Protein AF-A0A1F8VJH8-F1 (afdb_monomer_lite)

pLDDT: mean 79.37, std 14.1, range [39.62, 95.0]

Sequence (172 aa):
MWEKGLLTLPSFFTSMAALILSFLAYKYNRAKDQRARKQSISDDFWLRKVVSPVAIEPFVKFVISLSSSLPSNKTSTEDTERFWTAGAASFGEFSASFFNLELISRDLHKEVEVLLEAMEDELSNYCGALQQYLKDSTQPIPDRGQTLSSLGKMSRDVMQAIAKFQANVGDD

Secondary structure (DSSP, 8-state):
-HHHHHHHHHHHHHHHHHHHHHHHHHHHHHHHHHHHHHHHHHHHHHIIIIIHHHHHHHHHHHHHHHHHH---TTS-HHHHHHHHHHHHHHHHHHHHHHGGGGGT-HHHHHHHHHHHHHHHHHHHHHHHHHHHHHH-TTSPPP-HHHHHHHHHHHHHHHHHHHHHHHHHTT--

Foldseek 3Di:
DVVVVVVCVVVVVVVVVVVVVVVVVVVVVVVVVVVVVVVLVVVLVCLVPPLCCVLLVVVVVVLVVCLVVVDFLVDALVVLVVVLVVLVVVLVVSLVSLVVCVVVPVVLNVQLNVLSVVLNVLSCVQSVQSSVCNVPVVGDGDDSPVSNVSNVVSSVSNVVSSVVSSVVSPPD

Radius of gyration: 30.98 Å; chains: 1; bounding box: 63×20×103 Å

Structure (mmCIF, N/CA/C/O backbone):
data_AF-A0A1F8VJH8-F1
#
_entry.id   AF-A0A1F8VJH8-F1
#
loop_
_atom_site.group_PDB
_atom_site.id
_atom_site.type_symbol
_atom_site.label_atom_id
_atom_site.label_alt_id
_atom_site.label_comp_id
_atom_site.label_asym_id
_atom_site.label_entity_id
_atom_site.label_seq_id
_atom_site.pdbx_PDB_ins_code
_atom_site.Cartn_x
_atom_site.Cartn_y
_atom_site.Cartn_z
_atom_site.occupancy
_atom_site.B_iso_or_equiv
_atom_site.auth_seq_id
_atom_site.auth_comp_id
_atom_site.auth_asym_id
_atom_site.auth_atom_id
_atom_site.pdbx_PDB_model_num
ATOM 1 N N . MET A 1 1 ? 42.877 -2.502 -77.190 1.00 50.72 1 MET A N 1
ATOM 2 C CA . MET A 1 1 ? 42.760 -2.773 -75.733 1.00 50.72 1 MET A CA 1
ATOM 3 C C . MET A 1 1 ? 42.459 -1.523 -74.899 1.00 50.72 1 MET A C 1
ATOM 5 O O . MET A 1 1 ? 41.879 -1.678 -73.835 1.00 50.72 1 MET A O 1
ATOM 9 N N . TRP A 1 2 ? 42.778 -0.311 -75.373 1.00 52.97 2 TRP A N 1
ATOM 10 C CA . TRP A 1 2 ? 42.617 0.943 -74.617 1.00 52.97 2 TRP A CA 1
ATOM 11 C C . TRP A 1 2 ? 41.156 1.418 -74.446 1.00 52.97 2 TRP A C 1
ATOM 13 O O . TRP A 1 2 ? 40.804 1.984 -73.417 1.00 52.97 2 TRP A O 1
ATOM 23 N N . GLU A 1 3 ? 40.276 1.131 -75.410 1.00 55.84 3 GLU A N 1
ATOM 24 C CA . GLU A 1 3 ? 38.873 1.594 -75.397 1.00 55.84 3 GLU A CA 1
ATOM 25 C C . GLU A 1 3 ? 38.005 0.905 -74.332 1.00 55.84 3 GLU A C 1
ATOM 27 O O . GLU A 1 3 ? 37.109 1.520 -73.759 1.00 55.84 3 GLU A O 1
ATOM 32 N N . LYS A 1 4 ? 38.302 -0.359 -73.999 1.00 54.28 4 LYS A N 1
ATOM 33 C CA . LYS A 1 4 ? 37.547 -1.109 -72.980 1.00 54.28 4 LYS A CA 1
ATOM 34 C C . LYS A 1 4 ? 37.819 -0.610 -71.555 1.00 54.28 4 LYS A C 1
ATOM 36 O O . LYS A 1 4 ? 36.934 -0.711 -70.717 1.00 54.28 4 LYS A O 1
ATOM 41 N N . GLY A 1 5 ? 39.000 -0.037 -71.297 1.00 55.62 5 GLY A N 1
ATOM 42 C CA . GLY A 1 5 ? 39.351 0.540 -69.992 1.00 55.62 5 GLY A CA 1
ATOM 43 C C . GLY A 1 5 ? 38.687 1.896 -69.720 1.00 55.62 5 GLY A C 1
ATOM 44 O O . GLY A 1 5 ? 38.385 2.214 -68.571 1.00 55.62 5 GLY A O 1
ATOM 45 N N . LEU A 1 6 ? 38.396 2.668 -70.775 1.00 56.38 6 LEU A N 1
ATOM 46 C CA . LEU A 1 6 ? 37.683 3.949 -70.683 1.00 56.38 6 LEU A CA 1
ATOM 47 C C . LEU A 1 6 ? 36.199 3.779 -70.334 1.00 56.38 6 LEU A C 1
ATOM 49 O O . LEU A 1 6 ? 35.652 4.581 -69.583 1.00 56.38 6 LEU A O 1
ATOM 53 N N . LEU A 1 7 ? 35.569 2.702 -70.809 1.00 59.06 7 LEU A N 1
ATOM 54 C CA . LEU A 1 7 ? 34.164 2.385 -70.521 1.00 59.06 7 LEU A CA 1
ATOM 55 C C . LEU A 1 7 ? 33.931 1.871 -69.090 1.00 59.06 7 LEU A C 1
ATOM 57 O O . LEU A 1 7 ? 32.840 2.041 -68.554 1.00 59.06 7 LEU A O 1
ATOM 61 N N . THR A 1 8 ? 34.943 1.277 -68.448 1.00 61.78 8 THR A N 1
ATOM 62 C CA . THR A 1 8 ? 34.846 0.741 -67.075 1.00 61.78 8 THR A CA 1
ATOM 63 C C . THR A 1 8 ? 35.221 1.749 -65.984 1.00 61.78 8 THR A C 1
ATOM 65 O O . THR A 1 8 ? 34.966 1.510 -64.800 1.00 61.78 8 THR A O 1
ATOM 68 N N . LEU A 1 9 ? 35.815 2.887 -66.360 1.00 66.06 9 LEU A N 1
ATOM 69 C CA . LEU A 1 9 ? 36.167 3.973 -65.439 1.00 66.06 9 LEU A CA 1
ATOM 70 C C . LEU A 1 9 ? 34.933 4.542 -64.711 1.00 66.06 9 LEU A C 1
ATOM 72 O O . LEU A 1 9 ? 34.963 4.600 -63.482 1.00 66.06 9 LEU A O 1
ATOM 76 N N . PRO A 1 10 ? 33.817 4.876 -65.394 1.00 73.38 10 PRO A N 1
ATOM 77 C CA . PRO A 1 10 ? 32.598 5.335 -64.728 1.00 73.38 10 PRO A CA 1
ATOM 78 C C . PRO A 1 10 ? 32.041 4.312 -63.735 1.00 73.38 10 PRO A C 1
ATOM 80 O O . PRO A 1 10 ? 31.726 4.681 -62.606 1.00 73.38 10 PRO A O 1
ATOM 83 N N . SER A 1 11 ? 31.994 3.024 -64.109 1.00 72.81 11 SER A N 1
ATOM 84 C CA . SER A 1 11 ? 31.516 1.961 -63.213 1.00 72.81 11 SER A CA 1
ATOM 85 C C . SER A 1 11 ? 32.381 1.830 -61.958 1.00 72.81 11 SER A C 1
ATOM 87 O O . SER A 1 11 ? 31.858 1.655 -60.859 1.00 72.81 11 SER A O 1
ATOM 89 N N . PHE A 1 12 ? 33.699 2.000 -62.096 1.00 76.62 12 PHE A N 1
ATOM 90 C CA . PHE A 1 12 ? 34.625 1.988 -60.968 1.00 76.62 12 PHE A CA 1
ATOM 91 C C . PHE A 1 12 ? 34.360 3.153 -60.003 1.00 76.62 12 PHE A C 1
ATOM 93 O O . PHE A 1 12 ? 34.255 2.937 -58.796 1.00 76.62 12 PHE A O 1
ATOM 100 N N . PHE A 1 13 ? 34.161 4.371 -60.520 1.00 81.19 13 PHE A N 1
ATOM 101 C CA . PHE A 1 13 ? 33.804 5.526 -59.690 1.00 81.19 13 PHE A CA 1
ATOM 102 C C . PHE A 1 13 ? 32.441 5.362 -59.015 1.00 81.19 13 PHE A C 1
ATOM 104 O O . PHE A 1 13 ? 32.307 5.692 -57.837 1.00 81.19 13 PHE A O 1
ATOM 111 N N . THR A 1 14 ? 31.445 4.801 -59.708 1.00 78.31 14 THR A N 1
ATOM 112 C CA . THR A 1 14 ? 30.129 4.546 -59.105 1.00 78.31 14 THR A CA 1
ATOM 113 C C . THR A 1 14 ? 30.192 3.492 -58.003 1.00 78.31 14 THR A C 1
ATOM 115 O O . THR A 1 14 ? 29.576 3.677 -56.956 1.00 78.31 14 THR A O 1
ATOM 118 N N . SER A 1 15 ? 30.979 2.424 -58.173 1.00 78.00 15 SER A N 1
ATOM 119 C CA . SER A 1 15 ? 31.173 1.408 -57.132 1.00 78.00 15 SER A CA 1
ATOM 120 C C . SER A 1 15 ? 31.952 1.957 -55.936 1.00 78.00 15 SER A C 1
ATOM 122 O O . SER A 1 15 ? 31.602 1.663 -54.796 1.00 78.00 15 SER A O 1
ATOM 124 N N . MET A 1 16 ? 32.955 2.809 -56.175 1.00 81.38 16 MET A N 1
ATOM 125 C CA . MET A 1 16 ? 33.694 3.505 -55.116 1.00 81.38 16 MET A CA 1
ATOM 126 C C . MET A 1 16 ? 32.774 4.437 -54.316 1.00 81.38 16 MET A C 1
ATOM 128 O O . MET A 1 16 ? 32.775 4.415 -53.086 1.00 81.38 16 MET A O 1
ATOM 132 N N . ALA A 1 17 ? 31.938 5.218 -55.006 1.00 80.75 17 ALA A N 1
ATOM 133 C CA . ALA A 1 17 ? 30.956 6.095 -54.378 1.00 80.75 17 ALA A CA 1
ATOM 134 C C . ALA A 1 17 ? 29.918 5.300 -53.570 1.00 80.75 17 ALA A C 1
ATOM 136 O O . ALA A 1 17 ? 29.603 5.673 -52.441 1.00 80.75 17 ALA A O 1
ATOM 137 N N . ALA A 1 18 ? 29.439 4.169 -54.098 1.00 81.19 18 ALA A N 1
ATOM 138 C CA . ALA A 1 18 ? 28.520 3.282 -53.389 1.00 81.19 18 ALA A CA 1
ATOM 139 C C . ALA A 1 18 ? 29.149 2.689 -52.115 1.00 81.19 18 ALA A C 1
ATOM 141 O O . ALA A 1 18 ? 28.482 2.604 -51.082 1.00 81.19 18 ALA A O 1
ATOM 142 N N . LEU A 1 19 ? 30.439 2.337 -52.151 1.00 84.12 19 LEU A N 1
ATOM 143 C CA . LEU A 1 19 ? 31.194 1.862 -50.986 1.00 84.12 19 LEU A CA 1
ATOM 144 C C . LEU A 1 19 ? 31.305 2.938 -49.900 1.00 84.12 19 LEU A C 1
ATOM 146 O O . LEU A 1 19 ? 31.047 2.668 -48.726 1.00 84.12 19 LEU A O 1
ATOM 150 N N . ILE A 1 20 ? 31.627 4.170 -50.299 1.00 86.44 20 ILE A N 1
ATOM 151 C CA . ILE A 1 20 ? 31.718 5.317 -49.388 1.00 86.44 20 ILE A CA 1
ATOM 152 C C . ILE A 1 20 ? 30.351 5.607 -48.755 1.00 86.44 20 ILE A C 1
ATOM 154 O O . ILE A 1 20 ? 30.254 5.746 -47.536 1.00 86.44 20 ILE A O 1
ATOM 158 N N . LEU A 1 21 ? 29.283 5.642 -49.557 1.00 81.44 21 LEU A N 1
ATOM 159 C CA . LEU A 1 21 ? 27.922 5.869 -49.066 1.00 81.44 21 LEU A CA 1
ATOM 160 C C . LEU A 1 21 ? 27.461 4.758 -48.117 1.00 81.44 21 LEU A C 1
ATOM 162 O O . LEU A 1 21 ? 26.873 5.054 -47.081 1.00 81.44 21 LEU A O 1
ATOM 166 N N . SER A 1 22 ? 27.788 3.499 -48.413 1.00 82.94 22 SER A N 1
ATOM 167 C CA . SER A 1 22 ? 27.462 2.358 -47.548 1.00 82.94 22 SER A CA 1
ATOM 168 C C . SER A 1 22 ? 28.190 2.436 -46.205 1.00 82.94 22 SER A C 1
ATOM 170 O O . SER A 1 22 ? 27.598 2.183 -45.156 1.00 82.94 22 SER A O 1
ATOM 172 N N . PHE A 1 23 ? 29.458 2.854 -46.210 1.00 85.50 23 PHE A N 1
ATOM 173 C CA . PHE A 1 23 ? 30.228 3.055 -44.983 1.00 85.50 23 PHE A CA 1
ATOM 174 C C . PHE A 1 23 ? 29.679 4.212 -44.134 1.00 85.50 23 PHE A C 1
ATOM 176 O O . PHE A 1 23 ? 29.548 4.092 -42.911 1.00 85.50 23 PHE A O 1
ATOM 183 N N . LEU A 1 24 ? 29.308 5.324 -44.773 1.00 82.25 24 LEU A N 1
ATOM 184 C CA . LEU A 1 24 ? 28.673 6.461 -44.104 1.00 82.25 24 LEU A CA 1
ATOM 185 C C . LEU A 1 24 ? 27.301 6.085 -43.529 1.00 82.25 24 LEU A C 1
ATOM 187 O O . LEU A 1 24 ? 27.015 6.424 -42.380 1.00 82.25 24 LEU A O 1
ATOM 191 N N . ALA A 1 25 ? 26.492 5.330 -44.278 1.00 76.06 25 ALA A N 1
ATOM 192 C CA . ALA A 1 25 ? 25.203 4.816 -43.825 1.00 76.06 25 ALA A CA 1
ATOM 193 C C . ALA A 1 25 ? 25.359 3.857 -42.636 1.00 76.06 25 ALA A C 1
ATOM 195 O O . ALA A 1 25 ? 24.618 3.965 -41.663 1.00 76.06 25 ALA A O 1
ATOM 196 N N . TYR A 1 26 ? 26.366 2.979 -42.654 1.00 84.50 26 TYR A N 1
ATOM 197 C CA . TYR A 1 26 ? 26.675 2.099 -41.527 1.00 84.50 26 TYR A CA 1
ATOM 198 C C . TYR A 1 26 ? 27.058 2.889 -40.267 1.00 84.50 26 TYR A C 1
ATOM 200 O O . TYR A 1 26 ? 26.516 2.630 -39.192 1.00 84.50 26 TYR A O 1
ATOM 208 N N . LYS A 1 27 ? 27.939 3.898 -40.377 1.00 84.88 27 LYS A N 1
ATOM 209 C CA . LYS A 1 27 ? 28.273 4.771 -39.234 1.00 84.88 27 LYS A CA 1
ATOM 210 C C . LYS A 1 27 ? 27.054 5.534 -38.722 1.00 84.88 27 LYS A C 1
ATOM 212 O O . LYS A 1 27 ? 26.886 5.645 -37.510 1.00 84.88 27 LYS A O 1
ATOM 217 N N . TYR A 1 28 ? 26.223 6.054 -39.623 1.00 80.25 28 TYR A N 1
ATOM 218 C CA . TYR A 1 28 ? 25.008 6.779 -39.262 1.00 80.25 28 TYR A CA 1
ATOM 219 C C . TYR A 1 28 ? 24.003 5.875 -38.545 1.00 80.25 28 TYR A C 1
ATOM 221 O O . TYR A 1 28 ? 23.543 6.235 -37.466 1.00 80.25 28 TYR A O 1
ATOM 229 N N . ASN A 1 29 ? 23.724 4.684 -39.082 1.00 74.50 29 ASN A N 1
ATOM 230 C CA . ASN A 1 29 ? 22.827 3.709 -38.461 1.00 74.50 29 ASN A CA 1
ATOM 231 C C . ASN A 1 29 ? 23.361 3.255 -37.106 1.00 74.50 29 ASN A C 1
ATOM 233 O O . ASN A 1 29 ? 22.624 3.274 -36.132 1.00 74.50 29 ASN A O 1
ATOM 237 N N . ARG A 1 30 ? 24.666 2.991 -36.986 1.00 77.50 30 ARG A N 1
ATOM 238 C CA . ARG A 1 30 ? 25.280 2.651 -35.697 1.00 77.50 30 ARG A CA 1
ATOM 239 C C . ARG A 1 30 ? 25.155 3.785 -34.673 1.00 77.50 30 ARG A C 1
ATOM 241 O O . ARG A 1 30 ? 24.885 3.525 -33.505 1.00 77.50 30 ARG A O 1
ATOM 248 N N . ALA A 1 31 ? 25.323 5.040 -35.090 1.00 73.50 31 ALA A N 1
ATOM 249 C CA . ALA A 1 31 ? 25.126 6.200 -34.220 1.00 73.50 31 ALA A CA 1
ATOM 250 C C . ALA A 1 31 ? 23.643 6.425 -33.868 1.00 73.50 31 ALA A C 1
ATOM 252 O O . ALA A 1 31 ? 23.332 6.821 -32.745 1.00 73.50 31 ALA A O 1
ATOM 253 N N . LYS A 1 32 ? 22.726 6.160 -34.804 1.00 73.81 32 LYS A N 1
ATOM 254 C CA . LYS A 1 32 ? 21.275 6.209 -34.595 1.00 73.81 32 LYS A CA 1
ATOM 255 C C . LYS A 1 32 ? 20.823 5.121 -33.623 1.00 73.81 32 LYS A C 1
ATOM 257 O O . LYS A 1 32 ? 20.107 5.445 -32.686 1.00 73.81 32 LYS A O 1
ATOM 262 N N . ASP A 1 33 ? 21.308 3.894 -33.767 1.00 66.31 33 ASP A N 1
ATOM 263 C CA . ASP A 1 33 ? 21.014 2.780 -32.862 1.00 66.31 33 ASP A CA 1
ATOM 264 C C . ASP A 1 33 ? 21.542 3.061 -31.453 1.00 66.31 33 ASP A C 1
ATOM 266 O O . ASP A 1 33 ? 20.855 2.824 -30.463 1.00 66.31 33 ASP A O 1
ATOM 270 N N . GLN A 1 34 ? 22.731 3.662 -31.339 1.00 65.56 34 GLN A N 1
ATOM 271 C CA . GLN A 1 34 ? 23.246 4.134 -30.052 1.00 65.56 34 GLN A CA 1
ATOM 272 C C . GLN A 1 34 ? 22.386 5.251 -29.441 1.00 65.56 34 GLN A C 1
ATOM 274 O O . GLN A 1 34 ? 22.235 5.303 -28.223 1.00 65.56 34 GLN A O 1
ATOM 279 N N . ARG A 1 35 ? 21.812 6.147 -30.255 1.00 57.91 35 ARG A N 1
ATOM 280 C CA . ARG A 1 35 ? 20.873 7.181 -29.783 1.00 57.91 35 ARG A CA 1
ATOM 281 C C . ARG A 1 35 ? 19.513 6.593 -29.396 1.00 57.91 35 ARG A C 1
ATOM 283 O O . ARG A 1 35 ? 18.978 7.003 -28.375 1.00 57.91 35 ARG A O 1
ATOM 290 N N . ALA A 1 36 ? 19.003 5.609 -30.134 1.00 54.25 36 ALA A N 1
ATOM 291 C CA . ALA A 1 36 ? 17.765 4.900 -29.814 1.00 54.25 36 ALA A CA 1
ATOM 292 C C . ALA A 1 36 ? 17.879 4.144 -28.479 1.00 54.25 36 ALA A C 1
ATOM 294 O O . ALA A 1 36 ? 16.994 4.255 -27.635 1.00 54.25 36 ALA A O 1
ATOM 295 N N . ARG A 1 37 ? 19.023 3.492 -28.221 1.00 58.09 37 ARG A N 1
ATOM 296 C CA . ARG A 1 37 ? 19.329 2.889 -26.910 1.00 58.09 37 ARG A CA 1
ATOM 297 C C . ARG A 1 37 ? 19.352 3.923 -25.780 1.00 58.09 37 ARG A C 1
ATOM 299 O O . ARG A 1 37 ? 18.839 3.662 -24.703 1.00 58.09 37 ARG A O 1
ATOM 306 N N . LYS A 1 38 ? 19.873 5.130 -26.026 1.00 55.75 38 LYS A N 1
ATOM 307 C CA . LYS A 1 38 ? 19.822 6.235 -25.047 1.00 55.75 38 LYS A CA 1
ATOM 308 C C . LYS A 1 38 ? 18.415 6.795 -24.823 1.00 55.75 38 LYS A C 1
ATOM 310 O O . LYS A 1 38 ? 18.155 7.344 -23.760 1.00 55.75 38 LYS A O 1
ATOM 315 N N . GLN A 1 39 ? 17.521 6.676 -25.799 1.00 49.44 39 GLN A N 1
ATOM 316 C CA . GLN A 1 39 ? 16.139 7.137 -25.684 1.00 49.44 39 GLN A CA 1
ATOM 317 C C . GLN A 1 39 ? 15.274 6.149 -24.881 1.00 49.44 39 GLN A C 1
ATOM 319 O O . GLN A 1 39 ? 14.438 6.596 -24.102 1.00 49.44 39 GLN A O 1
ATOM 324 N N . SER A 1 40 ? 15.580 4.844 -24.951 1.00 50.78 40 SER A N 1
ATOM 325 C CA . SER A 1 40 ? 15.057 3.808 -24.038 1.00 50.78 40 SER A CA 1
ATOM 326 C C . SER A 1 40 ? 15.366 4.122 -22.568 1.00 50.78 40 SER A C 1
ATOM 328 O O . SER A 1 40 ? 14.488 4.046 -21.720 1.00 50.78 40 SER A O 1
ATOM 330 N N . ILE A 1 41 ? 16.589 4.585 -22.277 1.00 51.16 41 ILE A N 1
ATOM 331 C CA . ILE A 1 41 ? 17.007 5.013 -20.927 1.00 51.16 41 ILE A CA 1
ATOM 332 C C . ILE A 1 41 ? 16.196 6.227 -20.435 1.00 51.16 41 ILE A C 1
ATOM 334 O O . ILE A 1 41 ? 16.032 6.421 -19.235 1.00 51.16 41 ILE A O 1
ATOM 338 N N . SER A 1 42 ? 15.675 7.061 -21.342 1.00 49.06 42 SER A N 1
ATOM 339 C CA . SER A 1 42 ? 14.845 8.214 -20.973 1.00 49.06 42 SER A CA 1
ATOM 340 C C . SER A 1 42 ? 13.447 7.786 -20.516 1.00 49.06 42 SER A C 1
ATOM 342 O O . SER A 1 42 ? 12.931 8.361 -19.565 1.00 49.06 42 SER A O 1
ATOM 344 N N . ASP A 1 43 ? 12.870 6.753 -21.135 1.00 50.81 43 ASP A N 1
ATOM 345 C CA . ASP A 1 43 ? 11.581 6.169 -20.722 1.00 50.81 43 ASP A CA 1
ATOM 346 C C . ASP A 1 43 ? 11.706 5.495 -19.346 1.00 50.81 43 ASP A C 1
ATOM 348 O O . ASP A 1 43 ? 10.903 5.708 -18.437 1.00 50.81 43 ASP A O 1
ATOM 352 N N . ASP A 1 44 ? 12.832 4.809 -19.148 1.00 53.22 44 ASP A N 1
ATOM 353 C CA . ASP A 1 44 ? 13.232 4.198 -17.883 1.00 53.22 44 ASP A CA 1
ATOM 354 C C . ASP A 1 44 ? 13.424 5.221 -16.748 1.00 53.22 44 ASP A C 1
ATOM 356 O O . ASP A 1 44 ? 13.121 4.983 -15.572 1.00 53.22 44 ASP A O 1
ATOM 360 N N . PHE A 1 45 ? 13.876 6.421 -17.119 1.00 52.53 45 PHE A N 1
ATOM 361 C CA . PHE A 1 45 ? 13.999 7.561 -16.222 1.00 52.53 45 PHE A CA 1
ATOM 362 C C . PHE A 1 45 ? 12.625 8.096 -15.789 1.00 52.53 45 PHE A C 1
ATOM 364 O O . PHE A 1 45 ? 12.446 8.389 -14.607 1.00 52.53 45 PHE A O 1
ATOM 371 N N . TRP A 1 46 ? 11.638 8.183 -16.692 1.00 51.19 46 TRP A N 1
ATOM 372 C CA . TRP A 1 46 ? 10.265 8.594 -16.352 1.00 51.19 46 TRP A CA 1
ATOM 373 C C . TRP A 1 46 ? 9.579 7.591 -15.411 1.00 51.19 46 TRP A C 1
ATOM 375 O O . TRP A 1 46 ? 8.911 7.996 -14.457 1.00 51.19 46 TRP A O 1
ATOM 385 N N . LEU A 1 47 ? 9.821 6.292 -15.595 1.00 52.16 47 LEU A N 1
ATOM 386 C CA . LEU A 1 47 ? 9.274 5.232 -14.743 1.00 52.16 47 LEU A CA 1
ATOM 387 C C . LEU A 1 47 ? 9.856 5.249 -13.319 1.00 52.16 47 LEU A C 1
ATOM 389 O O . LEU A 1 47 ? 9.103 5.198 -12.342 1.00 52.16 47 LEU A O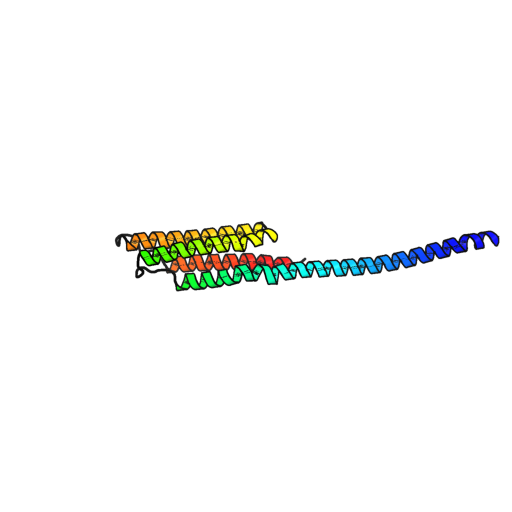 1
ATOM 393 N N . ARG A 1 48 ? 11.180 5.413 -13.168 1.00 54.09 48 ARG A N 1
ATOM 394 C CA . ARG A 1 48 ? 11.826 5.504 -11.840 1.00 54.09 48 ARG A CA 1
ATOM 395 C C . ARG A 1 48 ? 11.608 6.837 -11.126 1.00 54.09 48 ARG A C 1
ATOM 397 O O . ARG A 1 48 ? 11.583 6.855 -9.896 1.00 54.09 48 ARG A O 1
ATOM 404 N N . LYS A 1 49 ? 11.494 7.955 -11.854 1.00 51.66 49 LYS A N 1
ATOM 405 C CA . LYS A 1 49 ? 11.449 9.305 -11.257 1.00 51.66 49 LYS A CA 1
ATOM 406 C C . LYS A 1 49 ? 10.078 9.970 -11.239 1.00 51.66 49 LYS A C 1
ATOM 408 O O . LYS A 1 49 ? 9.940 10.913 -10.469 1.00 51.66 49 LYS A O 1
ATOM 413 N N . VAL A 1 50 ? 9.098 9.545 -12.042 1.00 50.78 50 VAL A N 1
ATOM 414 C CA . VAL A 1 50 ? 7.841 10.304 -12.209 1.00 50.78 50 VAL A CA 1
ATOM 415 C C . VAL A 1 50 ? 6.589 9.513 -11.835 1.00 50.78 50 VAL A C 1
ATOM 417 O O . VAL A 1 50 ? 5.746 10.063 -11.135 1.00 50.78 50 VAL A O 1
ATOM 420 N N . VAL A 1 51 ? 6.470 8.230 -12.196 1.00 52.88 51 VAL A N 1
ATOM 421 C CA . VAL A 1 51 ? 5.275 7.431 -11.828 1.00 52.88 51 VAL A CA 1
ATOM 422 C C . VAL A 1 51 ? 5.355 6.915 -10.382 1.00 52.88 51 VAL A C 1
ATOM 424 O O . VAL A 1 51 ? 4.364 6.900 -9.659 1.00 52.88 51 VAL A O 1
ATOM 427 N N . SER A 1 52 ? 6.564 6.580 -9.927 1.00 55.34 52 SER A N 1
ATOM 428 C CA . SER A 1 52 ? 6.858 6.103 -8.568 1.00 55.34 52 SER A CA 1
ATOM 429 C C . SER A 1 52 ? 6.533 7.132 -7.455 1.00 55.34 52 SER A C 1
ATOM 431 O O . SER A 1 52 ? 5.795 6.779 -6.537 1.00 55.34 52 SER A O 1
ATOM 433 N N . PRO A 1 53 ? 6.950 8.417 -7.505 1.00 55.47 53 PRO A N 1
ATOM 434 C CA . PRO A 1 53 ? 6.712 9.344 -6.388 1.00 55.47 53 PRO A CA 1
ATOM 435 C C . PRO A 1 53 ? 5.249 9.750 -6.179 1.00 55.47 53 PRO A C 1
ATOM 437 O O . PRO A 1 53 ? 4.854 9.999 -5.043 1.00 55.47 53 PRO A O 1
ATOM 440 N N . VAL A 1 54 ? 4.445 9.809 -7.248 1.00 62.78 54 VAL A N 1
ATOM 441 C CA . VAL A 1 54 ? 3.068 10.333 -7.180 1.00 62.78 54 VAL A CA 1
ATOM 442 C C . VAL A 1 54 ? 2.146 9.415 -6.375 1.00 62.78 54 VAL A C 1
ATOM 444 O O . VAL A 1 54 ? 1.297 9.918 -5.650 1.00 62.78 54 VAL A O 1
ATOM 447 N N . ALA A 1 55 ? 2.336 8.094 -6.442 1.00 67.88 55 ALA A N 1
ATOM 448 C CA . ALA A 1 55 ? 1.550 7.136 -5.660 1.00 67.88 55 ALA A CA 1
ATOM 449 C C . ALA A 1 55 ? 2.240 6.735 -4.341 1.00 67.88 55 ALA A C 1
ATOM 451 O O . ALA A 1 55 ? 1.585 6.580 -3.312 1.00 67.88 55 ALA A O 1
ATOM 452 N N . ILE A 1 56 ? 3.573 6.615 -4.339 1.00 75.06 56 ILE A N 1
ATOM 453 C CA . ILE A 1 56 ? 4.321 6.099 -3.184 1.00 75.06 56 ILE A CA 1
ATOM 454 C C . ILE A 1 56 ? 4.401 7.113 -2.044 1.00 75.06 56 ILE A C 1
ATOM 456 O O . ILE A 1 56 ? 4.232 6.734 -0.887 1.00 75.06 56 ILE A O 1
ATOM 460 N N . GLU A 1 57 ? 4.675 8.392 -2.321 1.00 79.62 57 GLU A N 1
ATOM 461 C CA . GLU A 1 57 ? 4.829 9.378 -1.244 1.00 79.62 57 GLU A CA 1
ATOM 462 C C . GLU A 1 57 ? 3.520 9.576 -0.455 1.00 79.62 57 GLU A C 1
ATOM 464 O O . GLU A 1 57 ? 3.568 9.520 0.782 1.00 79.62 57 GLU A O 1
ATOM 469 N N . PRO A 1 58 ? 2.348 9.744 -1.102 1.00 84.19 58 PRO A N 1
ATOM 470 C CA . PRO A 1 58 ? 1.075 9.793 -0.389 1.00 84.19 58 PRO A CA 1
ATOM 471 C C . PRO A 1 58 ? 0.777 8.497 0.375 1.00 84.19 58 PRO A C 1
ATOM 473 O O . PRO A 1 58 ? 0.325 8.565 1.517 1.00 84.19 58 PRO A O 1
ATOM 476 N N . PHE A 1 59 ? 1.113 7.333 -0.191 1.00 85.00 59 PHE A N 1
ATOM 477 C CA . PHE A 1 59 ? 0.932 6.040 0.474 1.00 85.00 59 PHE A CA 1
ATOM 478 C C . PHE A 1 59 ? 1.775 5.914 1.748 1.00 85.00 59 PHE A C 1
ATOM 480 O O . PHE A 1 59 ? 1.261 5.567 2.809 1.00 85.00 59 PHE A O 1
ATOM 487 N N . VAL A 1 60 ? 3.061 6.270 1.696 1.00 83.75 60 VAL A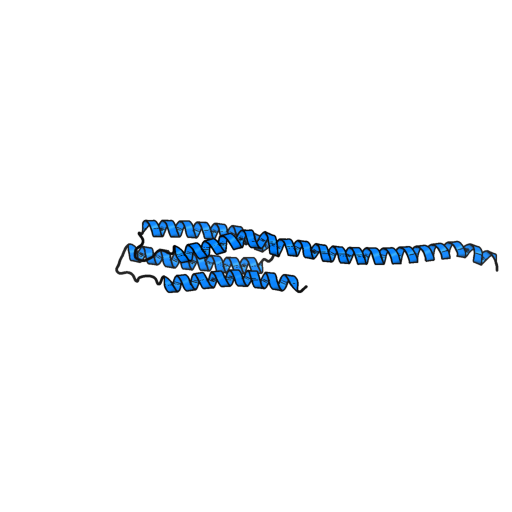 N 1
ATOM 488 C CA . VAL A 1 60 ? 3.940 6.236 2.876 1.00 83.75 60 VAL A CA 1
ATOM 489 C C . VAL A 1 60 ? 3.438 7.197 3.957 1.00 83.75 60 VAL A C 1
ATOM 491 O O . VAL A 1 60 ? 3.401 6.832 5.134 1.00 83.75 60 VAL A O 1
ATOM 494 N N . LYS A 1 61 ? 2.997 8.405 3.578 1.00 85.69 61 LYS A N 1
ATOM 495 C CA . LYS A 1 61 ? 2.387 9.358 4.522 1.00 85.69 61 LYS A CA 1
ATOM 496 C C . LYS A 1 61 ? 1.125 8.789 5.163 1.00 85.69 61 LYS A C 1
ATOM 498 O O . LYS A 1 61 ? 0.955 8.927 6.374 1.00 85.69 61 LYS A O 1
ATOM 503 N N . PHE A 1 62 ? 0.278 8.126 4.380 1.00 87.44 62 PHE A N 1
ATOM 504 C CA . PHE A 1 62 ? -0.907 7.453 4.893 1.00 87.44 62 PHE A CA 1
ATOM 505 C C . PHE A 1 62 ? -0.552 6.345 5.883 1.00 87.44 62 PHE A C 1
ATOM 507 O O . PHE A 1 62 ? -1.098 6.341 6.977 1.00 87.44 62 PHE A O 1
ATOM 514 N N . VAL A 1 63 ? 0.406 5.468 5.577 1.00 87.00 63 VAL A N 1
ATOM 515 C CA . VAL A 1 63 ? 0.812 4.384 6.490 1.00 87.00 63 VAL A CA 1
ATOM 516 C C . VAL A 1 63 ? 1.370 4.931 7.805 1.00 87.00 63 VAL A C 1
ATOM 518 O O . VAL A 1 63 ? 1.026 4.434 8.879 1.00 87.00 63 VAL A O 1
ATOM 521 N N . ILE A 1 64 ? 2.191 5.984 7.749 1.00 84.12 64 ILE A N 1
ATOM 522 C CA . ILE A 1 64 ? 2.693 6.660 8.954 1.00 84.12 64 ILE A CA 1
ATOM 523 C C . ILE A 1 64 ? 1.520 7.227 9.760 1.00 84.12 64 ILE A C 1
ATOM 525 O O . ILE A 1 64 ? 1.419 6.965 10.961 1.00 84.12 64 ILE A O 1
ATOM 529 N N . SER A 1 65 ? 0.611 7.951 9.101 1.00 85.88 65 SER A N 1
ATOM 530 C CA . SER A 1 65 ? -0.590 8.502 9.731 1.00 85.88 65 SER A CA 1
ATOM 531 C C . SER A 1 65 ? -1.420 7.403 10.388 1.00 85.88 65 SER A C 1
ATOM 533 O O . SER A 1 65 ? -1.680 7.475 11.589 1.00 85.88 65 SER A O 1
AT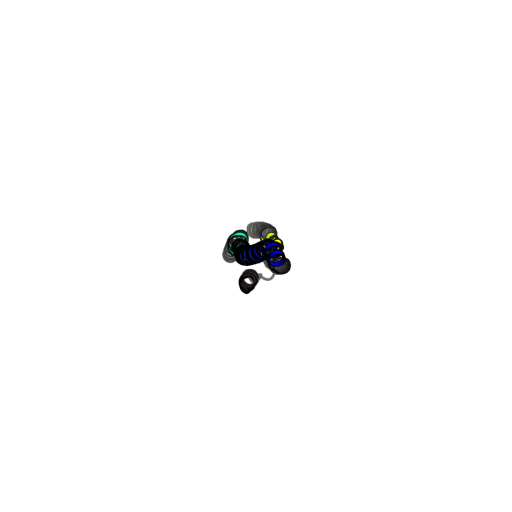OM 535 N N . LEU A 1 66 ? -1.739 6.340 9.652 1.00 87.00 66 LEU A N 1
ATOM 536 C CA . LEU A 1 66 ? -2.511 5.191 10.105 1.00 87.00 66 LEU A CA 1
ATOM 537 C C . LEU A 1 66 ? -1.864 4.543 11.331 1.00 87.00 66 LEU A C 1
ATOM 539 O O . LEU A 1 66 ? -2.540 4.295 12.324 1.00 87.00 66 LEU A O 1
ATOM 543 N N . SER A 1 67 ? -0.542 4.350 11.318 1.00 83.69 67 SER A N 1
ATOM 544 C CA . SER A 1 67 ? 0.175 3.759 12.453 1.00 83.69 67 SER A CA 1
ATOM 545 C C . SER A 1 67 ? 0.083 4.601 13.735 1.00 83.69 67 SER A C 1
ATOM 547 O O . SER A 1 67 ? -0.009 4.064 14.843 1.00 83.69 67 SER A O 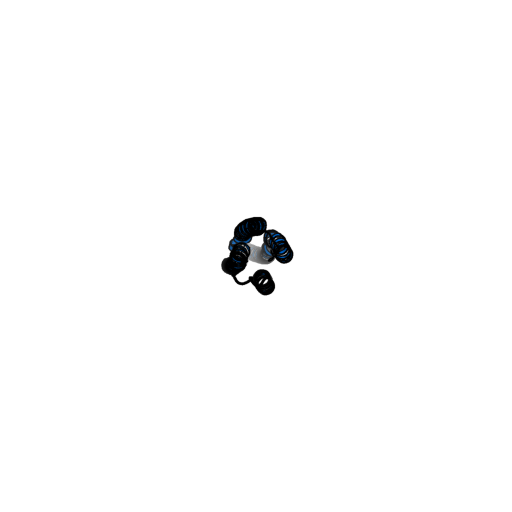1
ATOM 549 N N . SER A 1 68 ? 0.063 5.928 13.588 1.00 85.44 68 SER A N 1
ATOM 550 C CA . SER A 1 68 ? 0.004 6.875 14.706 1.00 85.44 68 SER A CA 1
ATOM 551 C C . SER A 1 68 ? -1.418 7.131 15.212 1.00 85.44 68 SER A C 1
ATOM 553 O O . SER A 1 68 ? -1.614 7.360 16.404 1.00 85.44 68 SER A O 1
ATOM 555 N N . SER A 1 69 ? -2.404 7.051 14.318 1.00 88.00 69 SER A N 1
ATOM 556 C CA . SER A 1 69 ? -3.802 7.414 14.566 1.00 88.00 69 SER A CA 1
ATOM 557 C C . SER A 1 69 ? -4.738 6.216 14.713 1.00 88.00 69 SER A C 1
ATOM 559 O O . SER A 1 69 ? -5.923 6.421 14.967 1.00 88.00 69 SER A O 1
ATOM 561 N N . LEU A 1 70 ? -4.219 4.981 14.619 1.00 89.06 70 LEU A N 1
ATOM 562 C CA . LEU A 1 70 ? -5.016 3.770 14.800 1.00 89.06 70 LEU A CA 1
ATOM 563 C C . LEU A 1 70 ? -5.787 3.840 16.135 1.00 89.06 70 LEU A C 1
ATOM 565 O O . LEU A 1 70 ? -5.124 3.938 17.186 1.00 89.06 70 LEU A O 1
ATOM 569 N N . PRO A 1 71 ? -7.138 3.777 16.099 1.00 89.31 71 PRO A N 1
ATOM 570 C CA . PRO A 1 71 ? -8.001 3.866 17.268 1.00 89.31 71 PRO A CA 1
ATOM 571 C C . PRO A 1 71 ? -7.615 2.876 18.362 1.00 89.31 71 PRO A C 1
ATOM 573 O O . PRO A 1 71 ? -6.930 1.882 18.131 1.00 89.31 71 PRO A O 1
ATOM 576 N N . SER A 1 72 ? -8.041 3.165 19.585 1.00 89.56 72 SER A N 1
ATOM 577 C CA . SER A 1 72 ? -7.784 2.315 20.746 1.00 89.56 72 SER A CA 1
ATOM 578 C C . SER A 1 72 ? -9.083 2.017 21.479 1.00 89.56 72 SER A C 1
ATOM 580 O O . SER A 1 72 ? -10.117 2.622 21.212 1.00 89.56 72 SER A O 1
ATOM 582 N N . ASN A 1 73 ? -9.018 1.154 22.488 1.00 85.81 73 ASN A N 1
ATOM 583 C CA . ASN A 1 73 ? -10.141 0.873 23.385 1.00 85.81 73 ASN A CA 1
ATOM 584 C C . ASN A 1 73 ? -10.643 2.088 24.196 1.00 85.81 73 ASN A C 1
ATOM 586 O O . ASN A 1 73 ? -11.623 1.963 24.923 1.00 85.81 73 ASN A O 1
ATOM 590 N N . LYS A 1 74 ? -9.972 3.243 24.103 1.00 85.88 74 LYS A N 1
ATOM 591 C CA . LYS A 1 74 ? -10.385 4.515 24.715 1.00 85.88 74 LYS A CA 1
ATOM 592 C C . LYS A 1 74 ? -11.092 5.454 23.732 1.00 85.88 74 LYS A C 1
ATOM 594 O O . LYS A 1 74 ? -11.546 6.519 24.141 1.00 85.88 74 LYS A O 1
ATOM 599 N N . THR A 1 75 ? -11.121 5.106 22.449 1.00 85.69 75 THR A N 1
ATOM 600 C CA . THR A 1 75 ? -11.714 5.920 21.385 1.00 85.69 75 THR A CA 1
ATOM 601 C C . THR A 1 75 ? -13.233 5.734 21.366 1.00 85.69 75 THR A C 1
ATOM 603 O O . THR A 1 75 ? -13.731 4.672 21.734 1.00 85.69 75 THR A O 1
ATOM 606 N N . SER A 1 76 ? -13.986 6.759 20.956 1.00 87.75 76 SER A N 1
ATOM 607 C CA . SER A 1 76 ? -15.439 6.634 20.819 1.00 87.75 76 SER A CA 1
ATOM 608 C C . SER A 1 76 ? -15.813 5.736 19.628 1.00 87.75 76 SER A C 1
ATOM 610 O O . SER A 1 76 ? -15.029 5.542 18.690 1.00 87.75 76 SER A O 1
ATOM 612 N N . THR A 1 77 ? -17.024 5.177 19.650 1.00 86.50 77 THR A N 1
ATOM 613 C CA . THR A 1 77 ? -17.564 4.400 18.523 1.00 86.50 77 THR A CA 1
ATOM 614 C C . THR A 1 77 ? -17.666 5.245 17.254 1.00 86.50 77 THR A C 1
ATOM 616 O O . THR A 1 77 ? -17.285 4.772 16.185 1.00 86.50 77 THR A O 1
ATOM 619 N N . GLU A 1 78 ? -18.110 6.498 17.381 1.00 88.94 78 GLU A N 1
ATOM 620 C CA . GLU A 1 78 ? -18.258 7.441 16.267 1.00 88.94 78 GLU A CA 1
ATOM 621 C C . GLU A 1 78 ? -16.902 7.805 15.643 1.00 88.94 78 GLU A C 1
ATOM 623 O O . GLU A 1 78 ? -16.753 7.778 14.423 1.00 88.94 78 GLU A O 1
ATOM 628 N N . ASP A 1 79 ? -15.880 8.072 16.461 1.00 89.31 79 ASP A N 1
ATOM 629 C CA . ASP A 1 79 ? -14.534 8.372 15.956 1.00 89.31 79 ASP A CA 1
ATOM 630 C C . ASP A 1 79 ? -13.907 7.158 15.260 1.00 89.31 79 ASP A C 1
ATOM 632 O O . ASP A 1 79 ? -13.213 7.305 14.255 1.00 89.31 79 ASP A O 1
ATOM 636 N N . THR A 1 80 ? -14.178 5.948 15.760 1.00 87.75 80 THR A N 1
ATOM 637 C CA . THR A 1 80 ? -13.711 4.698 15.140 1.00 87.75 80 THR A CA 1
ATOM 638 C C . THR A 1 80 ? -14.366 4.481 13.772 1.00 87.75 80 THR A C 1
ATOM 640 O O . THR A 1 80 ? -13.701 4.060 12.830 1.00 87.75 80 THR A O 1
ATOM 643 N N . GLU A 1 81 ? -15.655 4.799 13.635 1.00 89.69 81 GLU A N 1
ATOM 644 C CA . GLU A 1 81 ? -16.386 4.730 12.363 1.00 89.69 81 GLU A CA 1
ATOM 645 C C . GLU A 1 81 ? -15.899 5.776 11.351 1.00 89.69 81 GLU A C 1
ATOM 647 O O . GLU A 1 81 ? -15.645 5.455 10.187 1.00 89.69 81 GLU A O 1
ATOM 652 N N . ARG A 1 82 ? -15.685 7.020 11.795 1.00 91.19 82 ARG A N 1
ATOM 653 C CA . ARG A 1 82 ? -15.099 8.083 10.960 1.00 91.19 82 ARG A CA 1
ATOM 654 C C . ARG A 1 82 ? -13.691 7.729 10.492 1.00 91.19 82 ARG A C 1
ATOM 656 O O . ARG A 1 82 ? -13.344 7.966 9.340 1.00 91.19 82 ARG A O 1
ATOM 663 N N . PHE A 1 83 ? -12.883 7.142 11.372 1.00 91.50 83 PHE A N 1
ATOM 664 C CA . PHE A 1 83 ? -11.548 6.676 11.020 1.00 91.50 83 PHE A CA 1
ATOM 665 C C . PHE A 1 83 ? -11.597 5.549 9.983 1.00 91.50 83 PHE A C 1
ATOM 667 O O . PHE A 1 83 ? -10.877 5.603 8.989 1.00 91.50 83 PHE A O 1
ATOM 674 N N . TRP A 1 84 ? -12.467 4.556 10.181 1.00 91.25 84 TRP A N 1
ATOM 675 C CA . TRP A 1 84 ? -12.606 3.435 9.253 1.00 91.25 84 TRP A CA 1
ATOM 676 C C . TRP A 1 84 ? -13.064 3.896 7.865 1.00 91.25 84 TRP A C 1
ATOM 678 O O . TRP A 1 84 ? -12.438 3.549 6.867 1.00 91.25 84 TRP A O 1
ATOM 688 N N . THR A 1 85 ? -14.094 4.741 7.796 1.00 90.81 85 THR A N 1
ATOM 689 C CA . THR A 1 85 ? -14.604 5.285 6.525 1.00 90.81 85 THR A CA 1
ATOM 690 C C . THR A 1 85 ? -13.565 6.131 5.787 1.00 90.81 85 THR A C 1
ATOM 692 O O . THR A 1 85 ? -13.415 5.989 4.574 1.00 90.81 85 THR A O 1
ATOM 695 N N . ALA A 1 86 ? -12.794 6.956 6.502 1.00 91.38 86 ALA A N 1
ATOM 696 C CA . ALA A 1 86 ? -11.684 7.703 5.911 1.00 91.38 86 ALA A CA 1
ATOM 697 C C . ALA A 1 86 ? -10.561 6.771 5.411 1.00 91.38 86 ALA A C 1
ATOM 699 O O . ALA A 1 86 ? -9.998 6.992 4.337 1.00 91.38 86 ALA A O 1
ATOM 700 N N . GLY A 1 87 ? -10.256 5.711 6.166 1.00 88.75 87 GLY A N 1
ATOM 701 C CA . GLY A 1 87 ? -9.289 4.682 5.785 1.00 88.75 87 GLY A CA 1
ATOM 702 C C . GLY A 1 87 ? -9.682 3.960 4.496 1.00 88.75 87 GLY A C 1
ATOM 703 O O . GLY A 1 87 ? -8.881 3.916 3.567 1.00 88.75 87 GLY A O 1
ATOM 704 N N . ALA A 1 88 ? -10.923 3.477 4.407 1.00 89.81 88 ALA A N 1
ATOM 705 C CA . ALA A 1 88 ? -11.460 2.817 3.213 1.00 89.81 88 ALA A CA 1
ATOM 706 C C . ALA A 1 88 ? -11.438 3.740 1.980 1.00 89.81 88 ALA A C 1
ATOM 708 O O . ALA A 1 88 ? -11.000 3.339 0.904 1.00 89.81 88 ALA A O 1
ATOM 709 N N . ALA A 1 89 ? -11.818 5.015 2.141 1.00 91.00 89 ALA A N 1
ATOM 710 C CA . ALA A 1 89 ? -11.711 6.000 1.063 1.00 91.00 89 ALA A CA 1
ATOM 711 C C . ALA A 1 89 ? -10.260 6.162 0.574 1.00 91.00 89 ALA A C 1
ATOM 713 O O . ALA A 1 89 ? -10.008 6.188 -0.629 1.00 91.00 89 ALA A O 1
ATOM 714 N N . SER A 1 90 ? -9.303 6.198 1.507 1.00 90.31 90 SER A N 1
ATOM 715 C CA . SER A 1 90 ? -7.876 6.320 1.188 1.00 90.31 90 SER A CA 1
ATOM 716 C C . SER A 1 90 ? -7.360 5.091 0.433 1.00 90.31 90 SER A C 1
ATOM 718 O O . SER A 1 90 ? -6.633 5.237 -0.545 1.00 90.31 90 SER A O 1
ATOM 720 N N . PHE A 1 91 ? -7.758 3.876 0.830 1.00 89.44 91 PHE A N 1
ATOM 721 C CA . PHE A 1 91 ? -7.405 2.651 0.102 1.00 89.44 91 PHE A CA 1
ATOM 722 C C . PHE A 1 91 ? -7.963 2.636 -1.325 1.00 89.44 91 PHE A C 1
ATOM 724 O O . PHE A 1 91 ? -7.225 2.297 -2.251 1.00 89.44 91 PHE A O 1
ATOM 731 N N . GLY A 1 92 ? -9.198 3.104 -1.533 1.00 86.56 92 GLY A N 1
ATOM 732 C CA . GLY A 1 92 ? -9.767 3.278 -2.873 1.00 86.56 92 GLY A CA 1
ATOM 733 C C . GLY A 1 92 ? -8.971 4.263 -3.742 1.00 86.56 92 GLY A C 1
ATOM 734 O O . GLY A 1 92 ? -8.695 3.983 -4.911 1.00 86.56 92 GLY A O 1
ATOM 735 N N . GLU A 1 93 ? -8.530 5.387 -3.169 1.00 89.50 93 GLU A N 1
ATOM 736 C CA . GLU A 1 93 ? -7.659 6.350 -3.859 1.00 89.50 93 GLU A CA 1
ATOM 737 C C . GLU A 1 93 ? -6.284 5.753 -4.195 1.00 89.50 93 GLU A C 1
ATOM 739 O O . GLU A 1 93 ? -5.754 5.996 -5.284 1.00 89.50 93 GLU A O 1
ATOM 744 N N . PHE A 1 94 ? -5.707 4.945 -3.298 1.00 88.25 94 PHE A N 1
ATOM 745 C CA . PHE A 1 94 ? -4.438 4.265 -3.556 1.00 88.25 94 PHE A CA 1
ATOM 746 C C . PHE A 1 94 ? -4.567 3.199 -4.632 1.00 88.25 94 PHE A C 1
ATOM 748 O O . PHE A 1 94 ? -3.723 3.178 -5.521 1.00 88.25 94 PHE A O 1
ATOM 755 N N . SER A 1 95 ? -5.617 2.379 -4.612 1.00 86.88 95 SER A N 1
ATOM 756 C CA . SER A 1 95 ? -5.886 1.407 -5.677 1.00 86.88 95 SER A CA 1
ATOM 757 C C . SER A 1 95 ? -5.944 2.103 -7.045 1.00 86.88 95 SER A C 1
ATOM 759 O O . SER A 1 95 ? -5.191 1.758 -7.958 1.00 86.88 95 SER A O 1
ATOM 761 N N . ALA A 1 96 ? -6.699 3.203 -7.153 1.00 85.06 96 ALA A N 1
ATOM 762 C CA . ALA A 1 96 ? -6.753 3.998 -8.381 1.00 85.06 96 ALA A CA 1
ATOM 763 C C . ALA A 1 96 ? -5.398 4.632 -8.755 1.00 85.06 96 ALA A C 1
ATOM 765 O O . ALA A 1 96 ? -5.044 4.715 -9.930 1.00 85.06 96 ALA A O 1
ATOM 766 N N . SER A 1 97 ? -4.616 5.075 -7.767 1.00 82.12 97 SER A N 1
ATOM 767 C CA . SER A 1 97 ? -3.294 5.676 -7.993 1.00 82.12 97 SER A CA 1
ATOM 768 C C . SER A 1 97 ? -2.264 4.650 -8.471 1.00 82.12 97 SER A C 1
ATOM 770 O O . SER A 1 97 ? -1.461 4.944 -9.364 1.00 82.12 97 SER A O 1
ATOM 772 N N . PHE A 1 98 ? -2.303 3.442 -7.905 1.00 83.44 98 PHE A N 1
ATOM 773 C CA . PHE A 1 98 ? -1.434 2.326 -8.256 1.00 83.44 98 PHE A CA 1
ATOM 774 C C . PHE A 1 98 ? -1.871 1.606 -9.532 1.00 83.44 98 PHE A C 1
ATOM 776 O O . PHE A 1 98 ? -1.028 0.948 -10.132 1.00 83.44 98 PHE A O 1
ATOM 783 N N . PHE A 1 99 ? -3.091 1.822 -10.037 1.00 81.38 99 PHE A N 1
ATOM 784 C CA . PHE A 1 99 ? -3.525 1.352 -11.360 1.00 81.38 99 PHE A CA 1
ATOM 785 C C . PHE A 1 99 ? -2.553 1.748 -12.485 1.00 81.38 99 PHE A C 1
ATOM 787 O O . PHE A 1 99 ? -2.309 0.987 -13.418 1.00 81.38 99 PHE A O 1
ATOM 794 N N . ASN A 1 100 ? -1.895 2.908 -12.365 1.00 75.25 100 ASN A N 1
ATOM 795 C CA . ASN A 1 100 ? -0.866 3.340 -13.316 1.00 75.25 100 ASN A CA 1
ATOM 796 C C . ASN A 1 100 ? 0.338 2.383 -13.397 1.00 75.25 100 ASN A C 1
ATOM 798 O O . ASN A 1 100 ? 1.048 2.394 -14.402 1.00 75.25 100 ASN A O 1
ATOM 802 N N . LEU A 1 101 ? 0.570 1.541 -12.381 1.00 75.00 101 LEU A N 1
ATOM 803 C CA . LEU A 1 101 ? 1.569 0.475 -12.438 1.00 75.00 101 LEU A CA 1
ATOM 804 C C . LEU A 1 101 ? 1.231 -0.566 -13.509 1.00 75.00 101 LEU A C 1
ATOM 806 O O . LEU A 1 101 ? 2.157 -1.174 -14.036 1.00 75.00 101 LEU A O 1
ATOM 810 N N . GLU A 1 102 ? -0.041 -0.743 -13.892 1.00 78.12 102 GLU A N 1
ATOM 811 C CA . GLU A 1 102 ? -0.431 -1.685 -14.950 1.00 78.12 102 GLU A CA 1
ATOM 812 C C . GLU A 1 102 ? 0.200 -1.317 -16.302 1.00 78.12 102 GLU A C 1
ATOM 814 O O . GLU A 1 102 ? 0.574 -2.197 -17.079 1.00 78.12 102 GLU A O 1
ATOM 819 N N . LEU A 1 103 ? 0.394 -0.017 -16.558 1.00 70.00 103 LEU A N 1
ATOM 820 C CA . LEU A 1 103 ? 1.074 0.485 -17.758 1.00 70.00 103 LEU A CA 1
ATOM 821 C C . LEU A 1 103 ? 2.552 0.076 -17.809 1.00 70.00 103 LEU A C 1
ATOM 823 O O . LEU A 1 103 ? 3.157 0.088 -18.878 1.00 70.00 103 LEU A O 1
ATOM 827 N N . ILE A 1 104 ? 3.123 -0.261 -16.652 1.00 71.62 104 ILE A N 1
ATOM 828 C CA . ILE A 1 104 ? 4.530 -0.605 -16.476 1.00 71.62 104 ILE A CA 1
ATOM 829 C C . ILE A 1 104 ? 4.692 -2.126 -16.419 1.00 71.62 104 ILE A C 1
ATOM 831 O O . ILE A 1 104 ? 5.475 -2.712 -17.161 1.00 71.62 104 ILE A O 1
ATOM 835 N N . SER A 1 105 ? 3.948 -2.770 -15.521 1.00 77.50 105 SER A N 1
ATOM 836 C CA . SER A 1 105 ? 3.923 -4.213 -15.337 1.00 77.50 105 SER A CA 1
ATOM 837 C C . SER A 1 105 ? 2.606 -4.639 -14.700 1.00 77.50 105 SER A C 1
ATOM 839 O O . SER A 1 105 ? 2.277 -4.266 -13.572 1.00 77.50 105 SER A O 1
ATOM 841 N N . ARG A 1 106 ? 1.876 -5.501 -15.413 1.00 81.69 106 ARG A N 1
ATOM 842 C CA . ARG A 1 106 ? 0.646 -6.128 -14.911 1.00 81.69 106 ARG A CA 1
ATOM 843 C C . ARG A 1 106 ? 0.885 -6.981 -13.671 1.00 81.69 106 ARG A C 1
ATOM 845 O O . ARG A 1 106 ? 0.019 -7.034 -12.806 1.00 81.69 106 ARG A O 1
ATOM 852 N N . ASP A 1 107 ? 2.037 -7.639 -13.591 1.00 84.06 107 ASP A N 1
ATOM 853 C CA . ASP A 1 107 ? 2.364 -8.505 -12.458 1.00 84.06 107 ASP A CA 1
ATOM 854 C C . ASP A 1 107 ? 2.666 -7.674 -11.208 1.00 84.06 107 ASP A C 1
ATOM 856 O O . ASP A 1 107 ? 2.167 -7.995 -10.133 1.00 84.06 107 ASP A O 1
ATOM 860 N N . LEU A 1 108 ? 3.382 -6.551 -11.363 1.00 83.31 108 LEU A N 1
ATOM 861 C CA . LEU A 1 108 ? 3.618 -5.610 -10.266 1.00 83.31 108 LEU A CA 1
ATOM 862 C C . LEU A 1 108 ? 2.306 -4.993 -9.770 1.00 83.31 108 LEU A C 1
ATOM 864 O O . LEU A 1 108 ? 2.094 -4.907 -8.565 1.00 83.31 108 LEU A O 1
ATOM 868 N N . HIS A 1 109 ? 1.431 -4.572 -10.689 1.00 86.56 109 HIS A N 1
ATOM 869 C CA . HIS A 1 109 ? 0.115 -4.042 -10.334 1.00 86.56 109 HIS A CA 1
ATOM 870 C C . HIS A 1 109 ? -0.677 -5.042 -9.486 1.00 86.56 109 HIS A C 1
ATOM 872 O O . HIS A 1 109 ? -1.102 -4.697 -8.390 1.00 86.56 109 HIS A O 1
ATOM 878 N N . LYS A 1 110 ? -0.800 -6.293 -9.949 1.00 89.06 110 LYS A N 1
ATOM 879 C CA . LYS A 1 110 ? -1.512 -7.349 -9.215 1.00 89.06 110 LYS A CA 1
ATOM 880 C C . LYS A 1 110 ? -0.908 -7.625 -7.842 1.00 89.06 110 LYS A C 1
ATOM 882 O O . LYS A 1 110 ? -1.645 -7.829 -6.886 1.00 89.06 110 LYS A O 1
ATOM 887 N N . GLU A 1 111 ? 0.420 -7.659 -7.735 1.00 89.38 111 GLU A N 1
ATOM 888 C CA . GLU A 1 111 ? 1.092 -7.880 -6.450 1.00 89.38 111 GLU A CA 1
ATOM 889 C C . GLU A 1 111 ? 0.788 -6.745 -5.459 1.00 89.38 111 GLU A C 1
ATOM 891 O O . GLU A 1 111 ? 0.472 -7.007 -4.300 1.00 89.38 111 GLU A O 1
ATOM 896 N N . VAL A 1 112 ? 0.826 -5.489 -5.917 1.00 88.62 112 VAL A N 1
ATOM 897 C CA . VAL A 1 112 ? 0.504 -4.317 -5.088 1.00 88.62 112 VAL A CA 1
ATOM 898 C C . VAL A 1 112 ? -0.983 -4.271 -4.724 1.00 88.62 112 VAL A C 1
ATOM 900 O O . VAL A 1 112 ? -1.305 -3.979 -3.577 1.00 88.62 112 VAL A O 1
ATOM 903 N N . GLU A 1 113 ? -1.879 -4.589 -5.657 1.00 90.81 113 GLU A N 1
ATOM 904 C CA . GLU A 1 113 ? -3.331 -4.630 -5.443 1.00 90.81 113 GLU A CA 1
ATOM 905 C C . GLU A 1 113 ? -3.709 -5.635 -4.347 1.00 90.81 113 GLU A C 1
ATOM 907 O O . GLU A 1 113 ? -4.350 -5.257 -3.371 1.00 90.81 113 GLU A O 1
ATOM 912 N N . VAL A 1 114 ? -3.196 -6.868 -4.424 1.00 93.62 114 VAL A N 1
ATOM 913 C CA . VAL A 1 114 ? -3.422 -7.904 -3.398 1.00 93.62 114 VAL A CA 1
ATOM 914 C C . VAL A 1 114 ? -2.929 -7.456 -2.018 1.00 93.62 114 VAL A C 1
ATOM 916 O O . VAL A 1 114 ? -3.552 -7.750 -0.999 1.00 93.62 114 VAL A O 1
ATOM 919 N N . LEU A 1 115 ? -1.802 -6.740 -1.958 1.00 92.75 115 LEU A N 1
ATOM 920 C CA . LEU A 1 115 ? -1.275 -6.221 -0.696 1.00 92.75 115 LEU A CA 1
ATOM 921 C C . LEU A 1 115 ? -2.119 -5.068 -0.137 1.00 92.75 115 LEU A C 1
ATOM 923 O O . LEU A 1 115 ? -2.267 -4.973 1.080 1.00 92.75 115 LEU A O 1
ATOM 927 N N . LEU A 1 116 ? -2.669 -4.203 -0.993 1.00 91.88 116 LEU A N 1
ATOM 928 C CA . LEU A 1 116 ? -3.570 -3.126 -0.575 1.00 91.88 116 LEU A CA 1
ATOM 929 C C . LEU A 1 116 ? -4.898 -3.678 -0.055 1.00 91.88 116 LEU A C 1
ATOM 931 O O . LEU A 1 116 ? -5.331 -3.253 1.014 1.00 91.88 116 LEU A O 1
ATOM 935 N N . GLU A 1 117 ? -5.488 -4.653 -0.749 1.00 93.75 117 GLU A N 1
ATOM 936 C CA . GLU A 1 117 ? -6.693 -5.360 -0.294 1.00 93.75 117 GLU A CA 1
ATOM 937 C C . GLU A 1 117 ? -6.460 -6.005 1.078 1.00 93.75 117 GLU A C 1
ATOM 939 O O . GLU A 1 117 ? -7.228 -5.791 2.012 1.00 93.75 117 GLU A O 1
ATOM 944 N N . ALA A 1 118 ? -5.333 -6.703 1.256 1.00 94.06 118 ALA A N 1
ATOM 945 C CA . ALA A 1 118 ? -4.990 -7.312 2.540 1.00 94.06 118 ALA A CA 1
ATOM 946 C C . ALA A 1 118 ? -4.815 -6.278 3.672 1.00 94.06 118 ALA A C 1
ATOM 948 O O . ALA A 1 118 ? -5.138 -6.553 4.830 1.00 94.06 118 ALA A O 1
ATOM 949 N N . MET A 1 119 ? -4.313 -5.076 3.362 1.00 93.06 119 MET A N 1
ATOM 950 C CA . MET A 1 119 ? -4.223 -3.984 4.336 1.00 93.06 119 MET A CA 1
ATOM 951 C C . MET A 1 119 ? -5.597 -3.417 4.704 1.00 93.06 119 MET A C 1
ATOM 953 O O . MET A 1 119 ? -5.831 -3.117 5.878 1.00 93.06 119 MET A O 1
ATOM 957 N N . GLU A 1 120 ? -6.490 -3.259 3.729 1.00 94.00 120 GLU A N 1
ATOM 958 C CA . GLU A 1 120 ? -7.863 -2.807 3.957 1.00 94.00 120 GLU A CA 1
ATOM 959 C C . GLU A 1 120 ? -8.659 -3.824 4.786 1.00 94.00 120 GLU A C 1
ATOM 961 O O . GLU A 1 120 ? -9.354 -3.436 5.731 1.00 94.00 120 GLU A O 1
ATOM 966 N N . ASP A 1 121 ? -8.498 -5.117 4.500 1.00 95.00 121 ASP A N 1
ATOM 967 C CA . ASP A 1 121 ? -9.114 -6.212 5.249 1.00 95.00 121 ASP A CA 1
ATOM 968 C C . ASP A 1 121 ? -8.646 -6.229 6.707 1.00 95.00 121 ASP A C 1
ATOM 970 O O . ASP A 1 121 ? -9.461 -6.290 7.628 1.00 95.00 121 ASP A O 1
ATOM 974 N N . GLU A 1 122 ? -7.336 -6.125 6.947 1.00 93.50 122 GLU A N 1
ATOM 975 C CA . GLU A 1 122 ? -6.775 -6.088 8.302 1.00 93.50 122 GLU A CA 1
ATOM 976 C C . GLU A 1 122 ? -7.286 -4.867 9.088 1.00 93.50 122 GLU A C 1
ATOM 978 O O . GLU A 1 122 ? -7.657 -4.985 10.261 1.00 93.50 122 GLU A O 1
ATOM 983 N N . LEU A 1 123 ? -7.372 -3.697 8.439 1.00 93.06 123 LEU A N 1
ATOM 984 C CA . LEU A 1 123 ? -7.943 -2.495 9.047 1.00 93.06 123 LEU A CA 1
ATOM 985 C C . LEU A 1 123 ? -9.426 -2.689 9.387 1.00 93.06 123 LEU A C 1
ATOM 987 O O . LEU A 1 123 ? -9.857 -2.357 10.493 1.00 93.06 123 LEU A O 1
ATOM 991 N N . SER A 1 124 ? -10.197 -3.234 8.449 1.00 93.56 124 SER A N 1
ATOM 992 C CA . SER A 1 124 ? -11.636 -3.458 8.596 1.00 93.56 124 SER A CA 1
ATOM 993 C C . SER A 1 124 ? -11.937 -4.475 9.693 1.00 93.56 124 SER A C 1
ATOM 995 O O . SER A 1 124 ? -12.819 -4.243 10.522 1.00 93.56 124 SER A O 1
ATOM 997 N N . ASN A 1 125 ? -11.153 -5.551 9.777 1.00 94.31 125 ASN A N 1
ATOM 998 C CA . ASN A 1 125 ? -11.244 -6.544 10.844 1.00 94.31 125 ASN A CA 1
ATOM 999 C C . ASN A 1 125 ? -10.967 -5.915 12.215 1.00 94.31 125 ASN A C 1
ATOM 1001 O O . ASN A 1 125 ? -11.741 -6.115 13.155 1.00 94.31 125 ASN A O 1
ATOM 1005 N N . TYR A 1 126 ? -9.905 -5.109 12.329 1.00 94.00 126 TYR A N 1
ATOM 1006 C CA . TYR A 1 126 ? -9.574 -4.418 13.574 1.00 94.00 126 TYR A CA 1
ATOM 1007 C C . TYR A 1 126 ? -10.661 -3.422 13.992 1.00 94.00 126 TYR A C 1
ATOM 1009 O O . TYR A 1 126 ? -11.138 -3.465 15.128 1.00 94.00 126 TYR A O 1
ATOM 1017 N N . CYS A 1 127 ? -11.074 -2.533 13.085 1.00 92.75 127 CYS A N 1
ATOM 1018 C CA . CYS A 1 127 ? -12.092 -1.521 13.358 1.00 92.75 127 CYS A CA 1
ATOM 1019 C C . CYS A 1 127 ? -13.454 -2.154 13.671 1.00 92.75 127 CYS A C 1
ATOM 1021 O O . CYS A 1 127 ? -14.127 -1.709 14.602 1.00 92.75 127 CYS A O 1
ATOM 1023 N N . GLY A 1 128 ? -13.833 -3.220 12.962 1.00 92.88 128 GLY A N 1
ATOM 1024 C CA . GLY A 1 128 ? -15.051 -3.982 13.226 1.00 92.88 128 GLY A CA 1
ATOM 1025 C C . GLY A 1 128 ? -15.043 -4.634 14.610 1.00 92.88 128 GLY A C 1
ATOM 1026 O O . GLY A 1 128 ? -15.984 -4.446 15.385 1.00 92.88 128 GLY A O 1
ATOM 1027 N N . ALA A 1 129 ? -13.959 -5.330 14.966 1.00 93.00 129 ALA A N 1
ATOM 1028 C CA . ALA A 1 129 ? -13.796 -5.926 16.293 1.00 93.00 129 ALA A CA 1
ATOM 1029 C C . ALA A 1 129 ? -13.765 -4.862 17.405 1.00 93.00 129 ALA A C 1
ATOM 1031 O O . ALA A 1 129 ? -14.371 -5.038 18.463 1.00 93.00 129 ALA A O 1
ATOM 1032 N N . LEU A 1 130 ? -13.120 -3.717 17.158 1.00 92.31 130 LEU A N 1
ATOM 1033 C CA . LEU A 1 130 ? -13.068 -2.615 18.117 1.00 92.31 130 LEU A CA 1
ATOM 1034 C C . LEU A 1 130 ? -14.452 -2.002 18.338 1.00 92.31 130 LEU A C 1
ATOM 1036 O O . LEU A 1 130 ? -14.832 -1.758 19.478 1.00 92.31 130 LEU A O 1
ATOM 1040 N N . GLN A 1 131 ? -15.234 -1.793 17.278 1.00 92.06 131 GLN A N 1
ATOM 1041 C CA . GLN A 1 131 ? -16.609 -1.315 17.412 1.00 92.06 131 GLN A CA 1
ATOM 1042 C C . GLN A 1 131 ? -17.491 -2.291 18.195 1.00 92.06 131 GLN A C 1
ATOM 1044 O O . GLN A 1 131 ? -18.331 -1.843 18.975 1.00 92.06 131 GLN A O 1
ATOM 1049 N N . GLN A 1 132 ? -17.315 -3.602 18.006 1.00 92.50 132 GLN A N 1
ATOM 1050 C CA . GLN A 1 132 ? -18.030 -4.614 18.788 1.00 92.50 132 GLN A CA 1
ATOM 1051 C C . GLN A 1 132 ? -17.665 -4.519 20.272 1.00 92.50 132 GLN A C 1
ATOM 1053 O O . GLN A 1 132 ? -18.568 -4.421 21.095 1.00 92.50 132 GLN A O 1
ATOM 1058 N N . TYR A 1 133 ? -16.373 -4.429 20.602 1.00 92.19 133 TYR A N 1
ATOM 1059 C CA . TYR A 1 133 ? -15.907 -4.223 21.977 1.00 92.19 133 TYR A CA 1
ATOM 1060 C C . TYR A 1 133 ? -16.437 -2.927 22.609 1.00 92.19 133 TYR A C 1
ATOM 1062 O O . TYR A 1 133 ? -16.851 -2.913 23.765 1.00 92.19 133 TYR A O 1
ATOM 1070 N N . LEU A 1 134 ? -16.449 -1.822 21.858 1.00 90.44 134 LEU A N 1
ATOM 1071 C CA . LEU A 1 134 ? -16.928 -0.533 22.363 1.00 90.44 134 LEU A CA 1
ATOM 1072 C C . LEU A 1 134 ? -18.451 -0.507 22.588 1.00 90.44 134 LEU A C 1
ATOM 1074 O O . LEU A 1 134 ? -18.927 0.258 23.425 1.00 90.44 134 LEU A O 1
ATOM 1078 N N . LYS A 1 135 ? -19.216 -1.314 21.842 1.00 90.75 135 LYS A N 1
ATOM 1079 C CA . LYS A 1 135 ? -20.672 -1.473 22.017 1.00 90.75 135 LYS A CA 1
ATOM 1080 C C . LYS A 1 135 ? -21.017 -2.495 23.103 1.00 90.75 135 LYS A C 1
ATOM 1082 O O . LYS A 1 135 ? -22.031 -2.338 23.778 1.00 90.75 135 LYS A O 1
ATOM 1087 N N . ASP A 1 136 ? -20.189 -3.523 23.256 1.00 91.50 136 ASP A N 1
ATOM 1088 C CA . ASP A 1 136 ? -20.354 -4.625 24.196 1.00 91.50 136 ASP A CA 1
ATOM 1089 C C . ASP A 1 136 ? -19.000 -5.000 24.820 1.00 91.50 136 ASP A C 1
ATOM 1091 O O . ASP A 1 136 ? -18.194 -5.728 24.236 1.00 91.50 136 ASP A O 1
ATOM 1095 N N . SER A 1 137 ? -18.777 -4.543 26.055 1.00 85.62 137 SER A N 1
ATOM 1096 C CA . SER A 1 137 ? -17.530 -4.766 26.797 1.00 85.62 137 SER A CA 1
ATOM 1097 C C . SER A 1 137 ? -17.260 -6.232 27.166 1.00 85.62 137 SER A C 1
ATOM 1099 O O . SER A 1 137 ? -16.237 -6.512 27.792 1.00 85.62 137 SER A O 1
ATOM 1101 N N . THR A 1 138 ? -18.165 -7.166 26.847 1.00 89.38 138 THR A N 1
ATOM 1102 C CA . THR A 1 138 ? -17.934 -8.609 27.027 1.00 89.38 138 THR A CA 1
ATOM 1103 C C . THR A 1 138 ? -17.140 -9.234 25.879 1.00 89.38 138 THR A C 1
ATOM 1105 O O . THR A 1 138 ? -16.585 -10.323 26.041 1.00 89.38 138 THR A O 1
ATOM 1108 N N . GLN A 1 139 ? -17.043 -8.543 24.739 1.00 90.00 139 GLN A N 1
ATOM 1109 C CA . GLN A 1 139 ? -16.247 -8.978 23.595 1.00 90.00 139 GLN A CA 1
ATOM 1110 C C . GLN A 1 139 ? -14.740 -8.860 23.881 1.00 90.00 139 GLN A C 1
ATOM 1112 O O . GLN A 1 139 ? -14.317 -8.057 24.717 1.00 90.00 139 GLN A O 1
ATOM 1117 N N . PRO A 1 140 ? -13.888 -9.647 23.201 1.00 90.31 140 PRO A N 1
ATOM 1118 C CA . PRO A 1 140 ? -12.444 -9.523 23.349 1.00 90.31 140 PRO A CA 1
ATOM 1119 C C . PRO A 1 140 ? -11.935 -8.183 22.798 1.00 90.31 140 PRO A C 1
ATOM 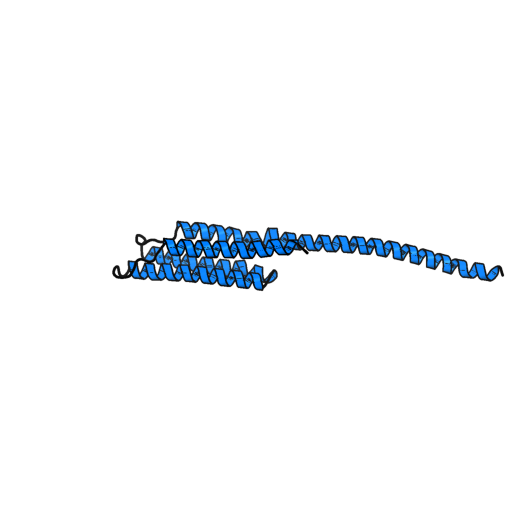1121 O O . PRO A 1 140 ? -12.374 -7.711 21.751 1.00 90.31 140 PRO A O 1
ATOM 1124 N N . ILE A 1 141 ? -10.954 -7.590 23.485 1.00 90.44 141 ILE A N 1
ATOM 1125 C CA . ILE A 1 141 ? -10.245 -6.403 22.988 1.00 90.44 141 ILE A CA 1
ATOM 1126 C C . ILE A 1 141 ? -9.379 -6.827 21.792 1.00 90.44 141 ILE A C 1
ATOM 1128 O O . ILE A 1 141 ? -8.546 -7.723 21.955 1.00 90.44 141 ILE A O 1
ATOM 1132 N N . PRO A 1 142 ? -9.511 -6.188 20.616 1.00 92.06 142 PRO A N 1
ATOM 1133 C CA . PRO A 1 142 ? -8.663 -6.502 19.472 1.00 92.06 142 PRO A CA 1
ATOM 1134 C C . PRO A 1 142 ? -7.211 -6.065 19.708 1.00 92.06 142 PRO A C 1
ATOM 1136 O O . PRO A 1 142 ? -6.941 -4.996 20.270 1.00 92.06 142 PRO A O 1
ATOM 1139 N N . ASP A 1 143 ? -6.259 -6.878 19.246 1.00 92.19 143 ASP A N 1
ATOM 1140 C CA . ASP A 1 143 ? -4.832 -6.613 19.427 1.00 92.19 143 ASP A CA 1
ATOM 1141 C C . ASP A 1 143 ? -4.335 -5.530 18.458 1.00 92.19 143 ASP A C 1
ATOM 1143 O O . ASP A 1 143 ? -4.016 -5.761 17.286 1.00 92.19 143 ASP A O 1
ATOM 1147 N N . ARG A 1 144 ? -4.229 -4.311 18.990 1.00 90.44 144 ARG A N 1
ATOM 1148 C CA . ARG A 1 144 ? -3.692 -3.150 18.275 1.00 90.44 144 ARG A CA 1
ATOM 1149 C C . ARG A 1 144 ? -2.229 -3.346 17.860 1.00 90.44 144 ARG A C 1
ATOM 1151 O O . ARG A 1 144 ? -1.831 -2.870 16.802 1.00 90.44 144 ARG A O 1
ATOM 1158 N N . GLY A 1 145 ? -1.416 -3.997 18.692 1.00 88.62 145 GLY A N 1
ATOM 1159 C CA . GLY A 1 145 ? 0.009 -4.202 18.431 1.00 88.62 145 GLY A CA 1
ATOM 1160 C C . GLY A 1 145 ? 0.240 -5.182 17.285 1.00 88.62 145 GLY A C 1
ATOM 1161 O O . GLY A 1 145 ? 1.035 -4.900 16.386 1.00 88.62 145 GLY A O 1
ATOM 1162 N N . GLN A 1 146 ? -0.507 -6.288 17.281 1.00 91.75 146 GLN A N 1
ATOM 1163 C CA . GLN A 1 146 ? -0.496 -7.253 16.184 1.00 91.75 146 GLN A CA 1
ATOM 1164 C C . GLN A 1 146 ? -0.941 -6.600 14.872 1.00 91.75 146 GLN A C 1
ATOM 1166 O O . GLN A 1 146 ? -0.208 -6.677 13.889 1.00 91.75 146 GLN A O 1
ATOM 1171 N N . THR A 1 147 ? -2.062 -5.873 14.890 1.00 90.94 147 THR A N 1
ATOM 1172 C CA . THR A 1 147 ? -2.601 -5.164 13.714 1.00 90.94 147 THR A CA 1
ATOM 1173 C C . THR A 1 147 ? -1.571 -4.193 13.121 1.00 90.94 147 THR A C 1
ATOM 1175 O O . THR A 1 147 ? -1.302 -4.203 11.921 1.00 90.94 147 THR A O 1
ATOM 1178 N N . LEU A 1 148 ? -0.915 -3.380 13.960 1.00 89.44 148 LEU A N 1
ATOM 1179 C CA . LEU A 1 148 ? 0.137 -2.458 13.511 1.00 89.44 148 LEU A CA 1
ATOM 1180 C C . LEU A 1 148 ? 1.340 -3.187 12.900 1.00 89.44 148 LEU A C 1
ATOM 1182 O O . LEU A 1 148 ? 1.926 -2.706 11.929 1.00 89.44 148 LEU A O 1
ATOM 1186 N N . SER A 1 149 ? 1.714 -4.340 13.457 1.00 89.31 149 SER A N 1
ATOM 1187 C CA . SER A 1 149 ? 2.790 -5.171 12.916 1.00 89.31 149 SER A CA 1
ATOM 1188 C C . SER A 1 149 ? 2.423 -5.736 11.539 1.00 89.31 149 SER A C 1
ATOM 1190 O O . SER A 1 149 ? 3.233 -5.633 10.612 1.00 89.31 149 SER A O 1
ATOM 1192 N N . SER A 1 150 ? 1.197 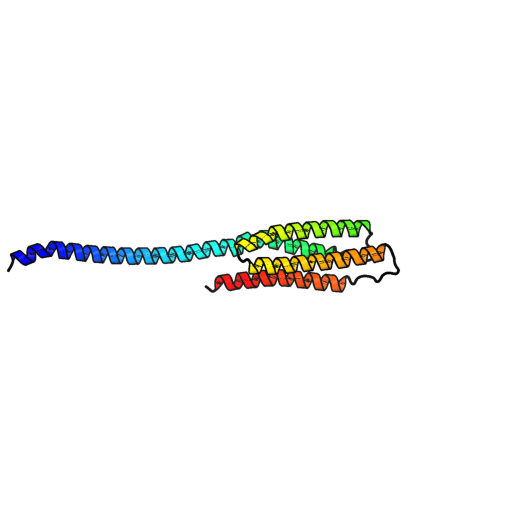-6.255 11.383 1.00 91.06 150 SER A N 1
ATOM 1193 C CA . SER A 1 150 ? 0.651 -6.752 10.113 1.00 91.06 150 SER A CA 1
ATOM 1194 C C . SER A 1 150 ? 0.640 -5.657 9.044 1.00 91.06 150 SER A C 1
ATOM 1196 O O . SER A 1 150 ? 1.245 -5.823 7.984 1.00 91.06 150 SER A O 1
ATOM 1198 N N . LEU A 1 151 ? 0.037 -4.502 9.344 1.00 89.38 151 LEU A N 1
ATOM 1199 C CA . LEU A 1 151 ? -0.051 -3.358 8.428 1.00 89.38 151 LEU A CA 1
ATOM 1200 C C . LEU A 1 151 ? 1.333 -2.816 8.057 1.00 89.38 151 LEU A C 1
ATOM 1202 O O . LEU A 1 151 ? 1.613 -2.541 6.890 1.00 89.38 151 LEU A O 1
ATOM 1206 N N . GLY A 1 152 ? 2.238 -2.725 9.034 1.00 87.25 152 GLY A N 1
ATOM 1207 C CA . GLY A 1 152 ? 3.619 -2.320 8.796 1.00 87.25 152 GLY A CA 1
ATOM 1208 C C . GLY A 1 152 ? 4.391 -3.314 7.926 1.00 87.25 152 GLY A C 1
ATOM 1209 O O . GLY A 1 152 ? 5.241 -2.900 7.139 1.00 87.25 152 GLY A O 1
ATOM 1210 N N . LYS A 1 153 ? 4.120 -4.619 8.048 1.00 90.81 153 LYS A N 1
ATOM 1211 C CA . LYS A 1 153 ? 4.712 -5.646 7.185 1.00 90.81 153 LYS A CA 1
ATOM 1212 C C . LYS A 1 153 ? 4.199 -5.515 5.753 1.00 90.81 153 LYS A C 1
ATOM 1214 O O . LYS A 1 153 ? 5.023 -5.371 4.860 1.00 90.81 153 LYS A O 1
ATOM 1219 N N . MET A 1 154 ? 2.883 -5.474 5.553 1.00 91.88 154 MET A N 1
ATOM 1220 C CA . MET A 1 154 ? 2.285 -5.367 4.218 1.00 91.88 154 MET A CA 1
ATOM 1221 C C . MET A 1 154 ? 2.727 -4.092 3.492 1.00 91.88 154 MET A C 1
ATOM 1223 O O . MET A 1 154 ? 3.112 -4.148 2.329 1.00 91.88 154 MET A O 1
ATOM 1227 N N . SER A 1 155 ? 2.814 -2.959 4.197 1.00 86.81 155 SER A N 1
ATOM 1228 C CA . SER A 1 155 ? 3.375 -1.728 3.626 1.00 86.81 155 SER A CA 1
ATOM 1229 C C . SER A 1 155 ? 4.834 -1.890 3.173 1.00 86.81 155 SER A C 1
ATOM 1231 O O . SER A 1 155 ? 5.200 -1.425 2.093 1.00 86.81 155 SER A O 1
ATOM 1233 N N . ARG A 1 156 ? 5.683 -2.568 3.961 1.00 87.31 156 ARG A N 1
ATOM 1234 C CA . ARG A 1 156 ? 7.064 -2.868 3.546 1.00 87.31 156 ARG A CA 1
ATOM 1235 C C . ARG A 1 156 ? 7.106 -3.808 2.346 1.00 87.31 156 ARG A C 1
ATOM 1237 O O . ARG A 1 156 ? 7.956 -3.607 1.484 1.00 87.31 156 ARG A O 1
ATOM 1244 N N . ASP A 1 157 ? 6.202 -4.779 2.281 1.00 88.00 157 ASP A N 1
ATOM 1245 C CA . ASP A 1 157 ? 6.110 -5.726 1.170 1.00 88.00 157 ASP A CA 1
ATOM 1246 C C . ASP A 1 157 ? 5.722 -4.994 -0.132 1.00 88.00 157 ASP A C 1
ATOM 1248 O O . ASP A 1 157 ? 6.384 -5.200 -1.149 1.00 88.00 157 ASP A O 1
ATOM 1252 N N . VAL A 1 158 ? 4.782 -4.033 -0.084 1.00 86.00 158 VAL A N 1
ATOM 1253 C CA . VAL A 1 158 ? 4.450 -3.143 -1.223 1.00 86.00 158 VAL A CA 1
ATOM 1254 C C . VAL A 1 158 ? 5.695 -2.394 -1.696 1.00 86.00 158 VAL A C 1
ATOM 1256 O O . VAL A 1 158 ? 6.048 -2.412 -2.877 1.00 86.00 158 VAL A O 1
ATOM 1259 N N . MET A 1 159 ? 6.412 -1.765 -0.762 1.00 84.88 159 MET A N 1
ATOM 1260 C CA . MET A 1 159 ? 7.632 -1.019 -1.078 1.00 84.88 159 MET A CA 1
ATOM 1261 C C . MET A 1 159 ? 8.730 -1.920 -1.650 1.00 84.88 159 MET A C 1
ATOM 1263 O O . MET A 1 159 ? 9.470 -1.505 -2.543 1.00 84.88 159 MET A O 1
ATOM 1267 N N . GLN A 1 160 ? 8.841 -3.155 -1.160 1.00 85.25 160 GLN A N 1
ATOM 1268 C CA . GLN A 1 160 ? 9.826 -4.116 -1.634 1.00 85.25 160 GLN A CA 1
ATOM 1269 C C . GLN A 1 160 ? 9.487 -4.642 -3.033 1.00 85.25 160 GLN A C 1
ATOM 1271 O O . GLN A 1 160 ? 10.406 -4.790 -3.838 1.00 85.25 160 GLN A O 1
ATOM 1276 N N . ALA A 1 161 ? 8.213 -4.899 -3.342 1.00 84.06 161 ALA A N 1
ATOM 1277 C CA . ALA A 1 161 ? 7.765 -5.289 -4.681 1.00 84.06 161 ALA A CA 1
ATOM 1278 C C . ALA A 1 161 ? 8.133 -4.210 -5.710 1.00 84.06 161 ALA A C 1
ATOM 1280 O O . ALA A 1 161 ? 8.792 -4.487 -6.716 1.00 84.06 161 ALA A O 1
ATOM 1281 N N . ILE A 1 162 ? 7.839 -2.949 -5.382 1.00 80.12 162 ILE A N 1
ATOM 1282 C CA . ILE A 1 162 ? 8.194 -1.802 -6.221 1.00 80.12 162 ILE A CA 1
ATOM 1283 C C . ILE A 1 162 ? 9.719 -1.669 -6.365 1.00 80.12 162 ILE A C 1
ATOM 1285 O O . ILE A 1 162 ? 10.221 -1.483 -7.473 1.00 80.12 162 ILE A O 1
ATOM 1289 N N . ALA A 1 163 ? 10.480 -1.794 -5.273 1.00 78.44 163 ALA A N 1
ATOM 1290 C CA . ALA A 1 163 ? 11.939 -1.681 -5.308 1.00 78.44 163 ALA A CA 1
ATOM 1291 C C . ALA A 1 163 ? 12.605 -2.807 -6.121 1.00 78.44 163 ALA A C 1
ATOM 1293 O O . ALA A 1 163 ? 13.533 -2.544 -6.885 1.00 78.44 163 ALA A O 1
ATOM 1294 N N . LYS A 1 164 ? 12.124 -4.052 -5.993 1.00 79.50 164 LYS A N 1
ATOM 1295 C CA . LYS A 1 164 ? 12.592 -5.197 -6.794 1.00 79.50 164 LYS A CA 1
ATOM 1296 C C . LYS A 1 164 ? 12.356 -4.955 -8.278 1.00 79.50 164 LYS A C 1
ATOM 1298 O O . LYS A 1 164 ? 13.264 -5.160 -9.080 1.00 79.50 164 LYS A O 1
ATOM 1303 N N . PHE A 1 165 ? 11.164 -4.480 -8.632 1.00 75.44 165 PHE A N 1
ATOM 1304 C CA . PHE A 1 165 ? 10.851 -4.132 -10.010 1.00 75.44 165 PHE A CA 1
ATOM 1305 C C . PHE A 1 165 ? 11.801 -3.044 -10.538 1.00 75.44 165 PHE A C 1
ATOM 1307 O O . PHE A 1 165 ? 12.418 -3.218 -11.583 1.00 75.44 165 PHE A O 1
ATOM 1314 N N . GLN A 1 166 ? 12.014 -1.966 -9.777 1.00 70.44 166 GLN A N 1
ATOM 1315 C CA . GLN A 1 166 ? 12.926 -0.880 -10.161 1.00 70.44 166 GLN A CA 1
ATOM 1316 C C . GLN A 1 166 ? 14.392 -1.315 -10.319 1.00 70.44 166 GLN A C 1
ATOM 1318 O O . GLN A 1 166 ? 15.116 -0.711 -11.112 1.00 70.44 166 GLN A O 1
ATOM 1323 N N . ALA A 1 167 ? 14.843 -2.317 -9.560 1.00 70.12 167 ALA A N 1
ATOM 1324 C CA . ALA A 1 167 ? 16.197 -2.854 -9.668 1.00 70.12 167 ALA A CA 1
ATOM 1325 C C . ALA A 1 167 ? 16.385 -3.658 -10.964 1.00 70.12 167 ALA A C 1
ATOM 1327 O O . ALA A 1 167 ? 17.353 -3.432 -11.685 1.00 70.12 167 ALA A O 1
ATOM 1328 N N . ASN A 1 168 ? 15.426 -4.527 -11.293 1.00 67.00 168 ASN A N 1
ATOM 1329 C CA . ASN A 1 168 ? 15.505 -5.412 -12.461 1.00 67.00 168 ASN A CA 1
ATOM 1330 C C . ASN A 1 168 ? 15.367 -4.672 -13.796 1.00 67.00 168 ASN A C 1
ATOM 1332 O O . ASN A 1 168 ? 15.834 -5.145 -14.821 1.00 67.00 168 ASN A O 1
ATOM 1336 N N . VAL A 1 169 ? 14.751 -3.495 -13.784 1.00 61.12 169 VAL A N 1
ATOM 1337 C CA . VAL A 1 169 ? 14.565 -2.652 -14.968 1.00 61.12 169 VAL A CA 1
ATOM 1338 C C . VAL A 1 169 ? 15.885 -2.003 -15.451 1.00 61.12 169 VAL A C 1
ATOM 1340 O O . VAL A 1 169 ? 15.948 -1.474 -16.551 1.00 61.12 169 VAL A O 1
ATOM 1343 N N . GLY A 1 170 ? 16.971 -2.042 -14.660 1.00 46.28 170 GLY A N 1
ATOM 1344 C CA . GLY A 1 170 ? 18.266 -1.432 -15.008 1.00 46.28 170 GLY A CA 1
ATOM 1345 C C . GLY A 1 170 ? 19.377 -2.352 -15.498 1.00 46.28 170 GLY A C 1
ATOM 1346 O O . GLY A 1 170 ? 20.455 -1.828 -15.774 1.00 46.28 170 GLY A O 1
ATOM 1347 N N . ASP A 1 171 ? 19.141 -3.662 -15.560 1.00 44.22 171 ASP A N 1
ATOM 1348 C CA . ASP A 1 171 ? 20.170 -4.667 -15.872 1.00 44.22 171 ASP A CA 1
ATOM 1349 C C . ASP A 1 171 ? 20.085 -5.237 -17.308 1.00 44.22 171 ASP A C 1
ATOM 1351 O O . ASP A 1 171 ? 20.879 -6.114 -17.656 1.00 44.22 171 ASP A O 1
ATOM 1355 N N . ASP A 1 172 ? 19.201 -4.695 -18.156 1.00 39.62 172 ASP A N 1
ATOM 1356 C CA . ASP A 1 172 ? 19.096 -4.992 -19.602 1.00 39.62 172 ASP A CA 1
ATOM 1357 C C . ASP A 1 172 ? 19.686 -3.867 -20.488 1.00 39.62 172 ASP A C 1
ATOM 1359 O O . ASP A 1 172 ? 20.211 -4.175 -21.591 1.00 39.62 172 ASP A O 1
#